Protein AF-A0A352PBK6-F1 (afdb_monomer)

Structure (mmCIF, N/CA/C/O backbone):
data_AF-A0A352PBK6-F1
#
_entry.id   AF-A0A352PBK6-F1
#
loop_
_atom_site.group_PDB
_atom_site.id
_atom_site.type_symbol
_atom_site.label_atom_id
_atom_site.label_alt_id
_atom_site.label_comp_id
_atom_site.label_asym_id
_atom_site.label_entity_id
_atom_site.label_seq_id
_atom_site.pdbx_PDB_ins_code
_atom_site.Cartn_x
_atom_site.Cartn_y
_atom_site.Cartn_z
_atom_site.occupancy
_atom_site.B_iso_or_equiv
_atom_site.auth_seq_id
_atom_site.auth_comp_id
_atom_site.auth_asym_id
_atom_site.auth_atom_id
_atom_site.pdbx_PDB_model_num
ATOM 1 N N . MET A 1 1 ? 4.863 4.141 -22.909 1.00 54.16 1 MET A N 1
ATOM 2 C CA . MET A 1 1 ? 3.560 3.904 -22.238 1.00 54.16 1 MET A CA 1
ATOM 3 C C . MET A 1 1 ? 3.172 2.429 -22.109 1.00 54.16 1 MET A C 1
ATOM 5 O O . MET A 1 1 ? 2.687 2.066 -21.047 1.00 54.16 1 MET A O 1
ATOM 9 N N . VAL A 1 2 ? 3.394 1.564 -23.112 1.00 62.81 2 VAL A N 1
ATOM 10 C CA . VAL A 1 2 ? 2.989 0.136 -23.044 1.00 62.81 2 VAL A CA 1
ATOM 11 C C . VAL A 1 2 ? 3.682 -0.629 -21.899 1.00 62.81 2 VAL A C 1
ATOM 13 O O . VAL A 1 2 ? 2.999 -1.257 -21.095 1.00 62.81 2 VAL A O 1
ATOM 16 N N . LYS A 1 3 ? 5.002 -0.441 -21.724 1.00 67.94 3 LYS A N 1
ATOM 17 C CA . LYS A 1 3 ? 5.794 -1.098 -20.662 1.00 67.94 3 LYS A CA 1
ATOM 18 C C . LYS A 1 3 ? 5.357 -0.749 -19.234 1.00 67.94 3 LYS A C 1
ATOM 20 O O . LYS A 1 3 ? 5.329 -1.632 -18.387 1.00 67.94 3 LYS A O 1
ATOM 25 N N . TYR A 1 4 ? 4.975 0.508 -18.974 1.00 76.81 4 TYR A N 1
ATOM 26 C CA . TYR A 1 4 ? 4.437 0.931 -17.670 1.00 76.81 4 TYR A CA 1
ATOM 27 C C . TYR A 1 4 ? 3.173 0.140 -17.331 1.00 76.81 4 TYR A C 1
ATOM 29 O O . TYR A 1 4 ? 3.036 -0.399 -16.240 1.00 76.81 4 TYR A O 1
ATOM 37 N N . ARG A 1 5 ? 2.260 0.024 -18.301 1.00 80.44 5 ARG A N 1
ATOM 38 C CA . ARG A 1 5 ? 0.972 -0.644 -18.109 1.00 80.44 5 ARG A CA 1
ATOM 39 C C . ARG A 1 5 ? 1.140 -2.144 -17.857 1.00 80.44 5 ARG A C 1
ATOM 41 O O . ARG A 1 5 ? 0.385 -2.714 -17.077 1.00 80.44 5 ARG A O 1
ATOM 48 N N . GLU A 1 6 ? 2.124 -2.773 -18.493 1.00 84.69 6 GLU A N 1
ATOM 49 C CA . GLU A 1 6 ? 2.486 -4.172 -18.242 1.00 84.69 6 GLU A CA 1
ATOM 50 C C . GLU A 1 6 ? 3.140 -4.366 -16.871 1.00 84.69 6 GLU A C 1
ATOM 52 O O . GLU A 1 6 ? 2.759 -5.284 -16.150 1.00 84.69 6 GLU A O 1
ATOM 57 N N . TYR A 1 7 ? 4.072 -3.493 -16.479 1.00 82.88 7 TYR A N 1
ATOM 58 C CA . TYR A 1 7 ? 4.707 -3.545 -15.158 1.00 82.88 7 TYR A CA 1
ATOM 59 C C . TYR A 1 7 ? 3.708 -3.306 -14.029 1.00 82.88 7 TYR A C 1
ATOM 61 O O . TYR A 1 7 ? 3.708 -4.037 -13.045 1.00 82.88 7 TYR A O 1
ATOM 69 N N . PHE A 1 8 ? 2.803 -2.345 -14.204 1.00 84.44 8 PHE A N 1
ATOM 70 C CA . PHE A 1 8 ? 1.716 -2.096 -13.268 1.00 84.44 8 PHE A CA 1
ATOM 71 C C . PHE A 1 8 ? 0.798 -3.318 -13.140 1.00 84.44 8 PHE A C 1
ATOM 73 O O . PHE A 1 8 ? 0.482 -3.745 -12.033 1.00 84.44 8 PHE A O 1
ATOM 80 N N . LYS A 1 9 ? 0.419 -3.944 -14.264 1.00 89.19 9 LYS A N 1
ATOM 81 C CA . LYS A 1 9 ? -0.358 -5.192 -14.234 1.00 89.19 9 LYS A CA 1
ATOM 82 C C . LYS A 1 9 ? 0.381 -6.308 -13.497 1.00 89.19 9 LYS A C 1
ATOM 84 O O . LYS A 1 9 ? -0.245 -6.993 -12.697 1.00 89.19 9 LYS A O 1
ATOM 89 N N . LYS A 1 10 ? 1.685 -6.479 -13.734 1.00 90.25 10 LYS A N 1
ATOM 90 C CA . LYS A 1 10 ? 2.507 -7.467 -13.017 1.00 90.25 10 LYS A CA 1
ATOM 91 C C . LYS A 1 10 ? 2.535 -7.193 -11.518 1.00 90.25 10 LYS A C 1
ATOM 93 O O . LYS A 1 10 ? 2.233 -8.100 -10.754 1.00 90.25 10 LYS A O 1
ATOM 98 N N . MET A 1 11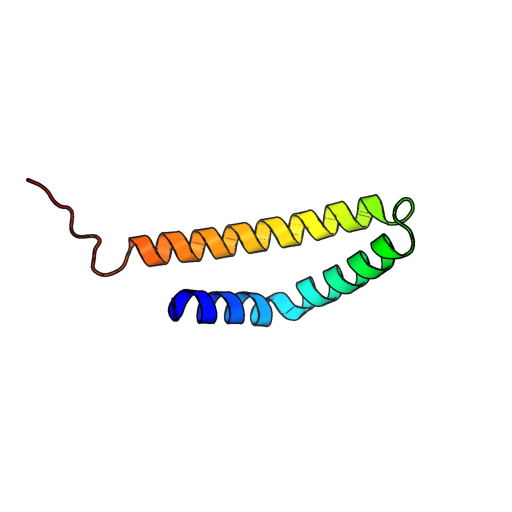 ? 2.763 -5.944 -11.108 1.00 91.25 11 MET A N 1
ATOM 99 C CA . MET A 1 11 ? 2.695 -5.537 -9.703 1.00 91.25 11 MET A CA 1
ATOM 100 C C . MET A 1 11 ? 1.350 -5.925 -9.076 1.00 91.25 11 MET A C 1
ATOM 102 O O . MET A 1 11 ? 1.330 -6.542 -8.013 1.00 91.25 11 MET A O 1
ATOM 106 N N . CYS A 1 12 ? 0.229 -5.606 -9.730 1.00 89.31 12 CYS A N 1
ATOM 107 C CA . CYS A 1 12 ? -1.101 -5.936 -9.216 1.00 89.31 12 CYS A CA 1
ATOM 108 C C . CYS A 1 12 ? -1.359 -7.446 -9.144 1.00 89.31 12 CYS A C 1
ATOM 110 O O . CYS A 1 12 ? -1.964 -7.903 -8.181 1.00 89.31 12 CYS A O 1
ATOM 112 N N . VAL A 1 13 ? -0.917 -8.222 -10.138 1.00 93.56 13 VAL A N 1
ATOM 113 C CA . VAL A 1 13 ? -1.119 -9.681 -10.166 1.00 93.56 13 VAL A CA 1
ATOM 114 C C . VAL A 1 13 ? -0.253 -10.376 -9.117 1.00 93.56 13 VAL A C 1
ATOM 116 O O . VAL A 1 13 ? -0.764 -11.193 -8.357 1.00 93.56 13 VAL A O 1
ATOM 119 N N . GLU A 1 14 ? 1.031 -10.032 -9.037 1.00 93.44 14 GLU A N 1
ATOM 120 C CA . GLU A 1 14 ? 1.979 -10.652 -8.102 1.00 93.44 14 GLU A CA 1
ATOM 121 C C . GLU A 1 14 ? 1.671 -10.311 -6.641 1.00 93.44 14 GLU A C 1
ATOM 123 O O . GLU A 1 14 ? 1.939 -11.110 -5.750 1.00 93.44 14 GLU A O 1
ATOM 128 N N . ASN A 1 15 ? 1.066 -9.149 -6.389 1.00 93.38 15 ASN A N 1
ATOM 129 C CA . ASN A 1 15 ? 0.768 -8.675 -5.037 1.00 93.38 15 ASN A CA 1
ATOM 130 C C . ASN A 1 15 ? -0.736 -8.633 -4.751 1.00 93.38 15 ASN A C 1
ATOM 132 O O . ASN A 1 15 ? -1.172 -7.924 -3.843 1.00 93.38 15 ASN A O 1
ATOM 136 N N . LYS A 1 16 ? -1.536 -9.392 -5.513 1.00 92.94 16 LYS A N 1
ATOM 137 C CA . LYS A 1 16 ? -3.000 -9.384 -5.419 1.00 92.94 16 LYS A CA 1
ATOM 138 C C . LYS A 1 16 ? -3.486 -9.608 -3.986 1.00 92.94 16 LYS A C 1
ATOM 140 O O . LYS A 1 16 ? -4.286 -8.823 -3.501 1.00 92.94 16 LYS A O 1
ATOM 145 N N . THR A 1 17 ? -2.945 -10.607 -3.288 1.00 93.44 17 THR A N 1
ATOM 146 C CA . THR A 1 17 ? -3.314 -10.912 -1.895 1.00 93.44 17 THR A CA 1
ATOM 147 C C . THR A 1 17 ? -3.092 -9.721 -0.965 1.00 93.44 17 THR A C 1
ATOM 149 O O . THR A 1 17 ? -3.952 -9.399 -0.155 1.00 93.44 17 THR A O 1
ATOM 152 N N . LEU A 1 18 ? -1.963 -9.023 -1.115 1.00 91.56 18 LEU A N 1
ATOM 153 C CA . LEU A 1 18 ? -1.631 -7.858 -0.298 1.00 91.56 18 LEU A CA 1
ATOM 154 C C . LEU A 1 18 ? -2.574 -6.682 -0.588 1.00 91.56 18 LEU A C 1
ATOM 156 O O . LEU A 1 18 ? -2.982 -5.975 0.334 1.00 91.56 18 LEU A O 1
ATOM 160 N N . PHE A 1 19 ? -2.956 -6.488 -1.852 1.00 93.44 19 PHE A N 1
ATOM 161 C CA . PHE A 1 19 ? -3.947 -5.480 -2.227 1.00 93.44 19 PHE A CA 1
ATOM 162 C C . PHE A 1 19 ? -5.362 -5.841 -1.755 1.00 93.44 19 PHE A C 1
ATOM 164 O O . PHE A 1 19 ? -6.066 -4.956 -1.275 1.00 93.44 19 PHE A O 1
ATOM 171 N N . ASP A 1 20 ? -5.760 -7.113 -1.827 1.00 94.69 20 ASP A N 1
ATOM 172 C CA . ASP A 1 20 ? -7.055 -7.600 -1.337 1.00 94.69 20 ASP A CA 1
ATOM 173 C C . ASP A 1 20 ? -7.155 -7.444 0.195 1.00 94.69 20 ASP A C 1
ATOM 175 O O . ASP A 1 20 ? -8.153 -6.932 0.709 1.00 94.69 20 ASP A O 1
ATOM 179 N N . GLU A 1 21 ? -6.092 -7.791 0.932 1.00 93.25 21 GLU A N 1
ATOM 180 C CA . GLU A 1 21 ? -5.988 -7.534 2.375 1.00 93.25 21 GLU A CA 1
ATOM 181 C C . GLU A 1 21 ? -6.106 -6.042 2.691 1.00 93.25 21 GLU A C 1
ATOM 183 O O . GLU A 1 21 ? -6.844 -5.643 3.594 1.00 93.25 21 GLU A O 1
ATOM 188 N N . PHE A 1 22 ? -5.388 -5.196 1.951 1.00 94.69 22 PHE A N 1
ATOM 189 C CA . PHE A 1 22 ? -5.443 -3.759 2.179 1.00 94.69 22 PHE A CA 1
ATOM 190 C C . PHE A 1 22 ? -6.820 -3.177 1.854 1.00 94.69 22 PHE A C 1
ATOM 192 O O . PHE A 1 22 ? -7.292 -2.313 2.588 1.00 94.69 22 PHE A O 1
ATOM 199 N N . LEU A 1 23 ? -7.495 -3.670 0.812 1.00 94.81 23 LEU A N 1
ATOM 200 C CA . LEU A 1 23 ? -8.859 -3.267 0.474 1.00 94.81 23 LEU A CA 1
ATOM 201 C C . LEU A 1 23 ? -9.835 -3.605 1.607 1.00 94.81 23 LEU A C 1
ATOM 203 O O . LEU A 1 23 ? -10.675 -2.781 1.966 1.00 94.81 23 LEU A O 1
ATOM 207 N N . PHE A 1 24 ? -9.695 -4.781 2.219 1.00 95.12 24 PHE A N 1
ATOM 208 C CA . PHE A 1 24 ? -10.490 -5.152 3.386 1.00 95.12 24 PHE A CA 1
ATOM 209 C C . PHE A 1 24 ? -10.264 -4.187 4.559 1.00 95.12 24 PHE A C 1
ATOM 211 O O . PHE A 1 24 ? -11.223 -3.637 5.104 1.00 95.12 24 PHE A O 1
ATOM 218 N N . ILE A 1 25 ? -9.003 -3.912 4.905 1.00 95.44 25 ILE A N 1
ATOM 219 C CA . ILE A 1 25 ? -8.661 -2.973 5.984 1.00 95.44 25 ILE A CA 1
ATOM 220 C C . ILE A 1 25 ? -9.116 -1.546 5.656 1.00 95.44 25 ILE A C 1
ATOM 222 O O . ILE A 1 25 ? -9.581 -0.830 6.540 1.00 95.44 25 ILE A O 1
ATOM 226 N N . HIS A 1 26 ? -9.037 -1.132 4.392 1.00 95.06 26 HIS A N 1
ATOM 227 C CA . HIS A 1 26 ? -9.542 0.156 3.933 1.00 95.06 26 HIS A CA 1
ATOM 228 C C . HIS A 1 26 ? -11.051 0.282 4.158 1.00 95.06 26 HIS A C 1
ATOM 230 O O . HIS A 1 26 ? -11.497 1.291 4.698 1.00 95.06 26 HIS A O 1
ATOM 236 N N . ASN A 1 27 ? -11.828 -0.751 3.822 1.00 96.38 27 ASN A N 1
ATOM 237 C CA . ASN A 1 27 ? -13.274 -0.764 4.055 1.00 96.38 27 ASN A CA 1
ATOM 238 C C . ASN A 1 27 ? -13.606 -0.696 5.555 1.00 96.38 27 ASN A C 1
ATOM 240 O O . ASN A 1 27 ? -14.493 0.057 5.960 1.00 96.38 27 ASN A O 1
ATOM 244 N N . LEU A 1 28 ? -12.858 -1.420 6.397 1.00 94.12 28 LEU A N 1
ATOM 245 C CA . LEU A 1 28 ? -12.996 -1.328 7.854 1.00 94.12 28 LEU A CA 1
ATOM 246 C C . LEU A 1 28 ? -12.654 0.073 8.375 1.00 94.12 28 LEU A C 1
ATOM 248 O O . LEU A 1 28 ? -13.376 0.618 9.211 1.00 94.12 28 LEU A O 1
ATOM 252 N N . TYR A 1 29 ? -11.595 0.691 7.852 1.00 95.50 29 TYR A N 1
ATOM 253 C CA . TYR A 1 29 ? -11.223 2.064 8.181 1.00 95.50 29 TYR A CA 1
ATOM 254 C C . TYR A 1 29 ? -12.281 3.076 7.738 1.00 95.50 29 TYR A C 1
ATOM 256 O O . TYR A 1 29 ? -12.615 3.983 8.498 1.00 95.50 29 TYR A O 1
ATOM 264 N N . GLN A 1 30 ? -12.857 2.908 6.548 1.00 95.88 30 GLN A N 1
ATOM 265 C CA . GLN A 1 30 ? -13.948 3.748 6.064 1.00 95.88 30 GLN A CA 1
ATOM 266 C C . GLN A 1 30 ? -15.178 3.651 6.979 1.00 95.88 30 GLN A C 1
ATOM 268 O O . GLN A 1 30 ? -15.797 4.677 7.260 1.00 95.88 30 GLN A O 1
ATOM 273 N N . ALA A 1 31 ? -15.500 2.450 7.469 1.00 96.00 31 ALA A N 1
ATOM 274 C CA . ALA A 1 31 ? -16.616 2.220 8.383 1.00 96.00 31 ALA A CA 1
ATOM 275 C C . ALA A 1 31 ? -16.354 2.765 9.799 1.00 96.00 31 ALA A C 1
ATOM 277 O O . ALA A 1 31 ? -17.244 3.355 10.409 1.00 96.00 31 ALA A O 1
ATOM 278 N N . ASN A 1 32 ? -15.139 2.594 10.330 1.00 94.00 32 ASN A N 1
ATOM 279 C CA . ASN A 1 32 ? -14.748 3.131 11.631 1.00 94.00 32 ASN A CA 1
ATOM 280 C C . ASN A 1 32 ? -13.265 3.517 11.649 1.00 94.00 32 ASN A C 1
ATOM 282 O O . ASN A 1 32 ? -12.379 2.687 11.873 1.00 94.00 32 ASN A O 1
ATOM 286 N N . LYS A 1 33 ? -13.010 4.812 11.457 1.00 93.00 33 LYS A N 1
ATOM 287 C CA . LYS A 1 33 ? -11.653 5.355 11.355 1.00 93.00 33 LYS A CA 1
ATOM 288 C C . LYS A 1 33 ? -10.870 5.199 12.651 1.00 93.00 33 LYS A C 1
ATOM 290 O O . LYS A 1 33 ? -9.749 4.712 12.611 1.00 93.00 33 LYS A O 1
ATOM 295 N N . TYR A 1 34 ? -11.458 5.567 13.789 1.00 93.62 34 TYR A N 1
ATOM 296 C CA . TYR A 1 34 ? -10.765 5.561 15.082 1.00 93.62 34 TYR A CA 1
ATOM 297 C C . TYR A 1 34 ? -10.309 4.159 15.494 1.00 93.62 34 TYR A C 1
ATOM 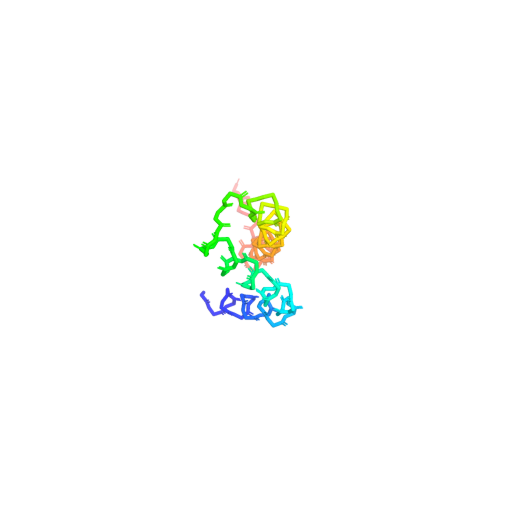299 O O . TYR A 1 34 ? -9.180 3.993 15.945 1.00 93.62 34 TYR A O 1
ATOM 307 N N . ALA A 1 35 ? -11.158 3.148 15.290 1.00 93.44 35 ALA A N 1
ATOM 308 C CA . ALA A 1 35 ? -10.837 1.771 15.661 1.00 93.44 35 ALA A CA 1
ATOM 309 C C . ALA A 1 35 ? -9.778 1.131 14.749 1.00 93.44 35 ALA A C 1
ATOM 311 O O . ALA A 1 35 ? -9.006 0.290 15.199 1.00 93.44 35 ALA A O 1
ATOM 312 N N . ASN A 1 36 ? -9.731 1.524 13.473 1.00 93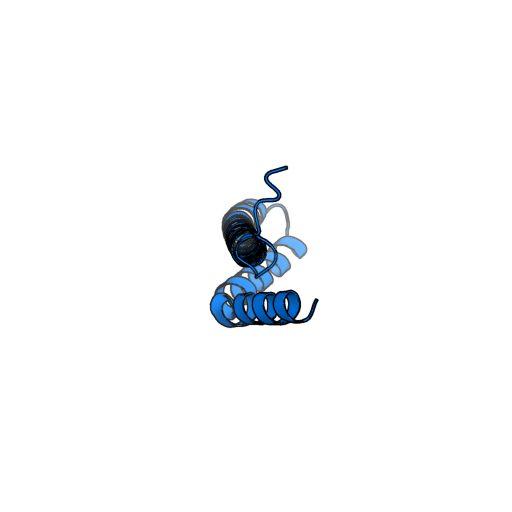.69 36 ASN A N 1
ATOM 313 C CA . ASN A 1 36 ? -8.917 0.838 12.466 1.00 93.69 36 ASN A CA 1
ATOM 314 C C . ASN A 1 36 ? -7.704 1.652 11.995 1.00 93.69 36 ASN A C 1
ATOM 316 O O . ASN A 1 36 ? -6.956 1.180 11.143 1.00 93.69 36 ASN A O 1
ATOM 320 N N . GLN A 1 37 ? -7.479 2.861 12.524 1.00 92.31 37 GLN A N 1
ATOM 321 C CA . GLN A 1 37 ? -6.419 3.758 12.049 1.00 92.31 37 GLN A CA 1
ATOM 322 C C . GLN A 1 37 ? -5.021 3.152 12.162 1.00 92.31 37 GLN A C 1
ATOM 324 O O . GLN A 1 37 ? -4.224 3.287 11.237 1.00 92.31 37 GLN A O 1
ATOM 329 N N . VAL A 1 38 ? -4.724 2.475 13.272 1.00 95.19 38 VAL A N 1
ATOM 330 C CA . VAL A 1 38 ? -3.404 1.869 13.502 1.00 95.19 38 VAL A CA 1
ATOM 331 C C . VAL A 1 38 ? -3.130 0.789 12.455 1.00 95.19 38 VAL A C 1
ATOM 333 O O . VAL A 1 38 ? -2.154 0.883 11.715 1.00 95.19 38 VAL A O 1
ATOM 336 N N . VAL A 1 39 ? -4.052 -0.166 12.311 1.00 92.62 39 VAL A N 1
ATOM 337 C CA . VAL A 1 39 ? -3.924 -1.286 11.365 1.00 92.62 39 VAL A CA 1
ATOM 338 C C . VAL A 1 39 ? -3.914 -0.794 9.915 1.00 92.62 39 VAL A C 1
ATOM 340 O O . VAL A 1 39 ? -3.140 -1.286 9.093 1.00 92.62 39 VAL A O 1
ATOM 343 N N . PHE A 1 40 ? -4.728 0.216 9.597 1.00 94.12 40 PHE A N 1
ATOM 344 C CA . PHE A 1 40 ? -4.733 0.857 8.285 1.00 94.12 40 PHE A CA 1
ATOM 345 C C . PHE A 1 40 ? -3.382 1.498 7.957 1.00 94.12 40 PHE A C 1
ATOM 347 O O . PHE A 1 40 ? -2.863 1.298 6.860 1.00 94.12 40 PHE A O 1
ATOM 354 N N . ASN A 1 41 ? -2.781 2.222 8.904 1.00 94.19 41 ASN A N 1
ATOM 355 C CA . ASN A 1 41 ? -1.480 2.858 8.709 1.00 94.19 41 ASN A CA 1
ATOM 356 C C . ASN A 1 41 ? -0.358 1.826 8.543 1.00 94.19 41 ASN A C 1
ATOM 358 O O . ASN A 1 41 ? 0.484 1.978 7.658 1.00 94.19 41 ASN A O 1
ATOM 362 N N . GLU A 1 42 ? -0.350 0.769 9.355 1.00 94.50 42 GLU A N 1
ATOM 363 C CA . GLU A 1 42 ? 0.655 -0.295 9.278 1.00 94.50 42 GLU A CA 1
ATOM 364 C C . GLU A 1 42 ? 0.593 -1.035 7.938 1.00 94.50 42 GLU A C 1
ATOM 366 O O . GLU A 1 42 ? 1.598 -1.137 7.229 1.00 94.50 42 GLU A O 1
ATOM 371 N N . LYS A 1 43 ? -0.600 -1.495 7.541 1.00 92.19 43 LYS A N 1
ATOM 372 C CA . LYS A 1 43 ? -0.797 -2.188 6.261 1.00 92.19 43 LYS A CA 1
ATOM 373 C C . LYS A 1 43 ? -0.594 -1.246 5.071 1.00 92.19 43 LYS A C 1
ATOM 375 O O . LYS A 1 43 ? 0.032 -1.631 4.086 1.00 92.19 43 LYS A O 1
ATOM 380 N N . GLY A 1 44 ? -1.025 0.009 5.183 1.00 92.88 44 GLY A N 1
ATOM 381 C CA . GLY A 1 44 ? -0.814 1.040 4.166 1.00 92.88 44 GLY A CA 1
ATOM 382 C C . GLY A 1 44 ? 0.660 1.386 3.955 1.00 92.88 44 GLY A C 1
ATOM 383 O O . GLY A 1 44 ? 1.084 1.601 2.820 1.00 92.88 44 GLY A O 1
ATOM 384 N N . ALA A 1 45 ? 1.477 1.370 5.012 1.00 95.25 45 ALA A N 1
ATOM 385 C CA . ALA A 1 45 ? 2.919 1.575 4.894 1.00 95.25 45 ALA A CA 1
ATOM 386 C C . ALA A 1 45 ? 3.600 0.459 4.083 1.00 95.25 45 ALA A C 1
ATOM 388 O O . ALA A 1 45 ? 4.518 0.746 3.312 1.00 95.25 45 ALA A O 1
ATOM 389 N N . LEU A 1 46 ? 3.139 -0.791 4.215 1.00 93.44 46 LEU A N 1
ATOM 390 C CA . LEU A 1 46 ? 3.639 -1.921 3.423 1.00 93.44 46 LEU A CA 1
ATOM 391 C C . LEU A 1 46 ? 3.272 -1.775 1.942 1.00 93.44 46 LEU A C 1
ATOM 393 O O . LEU A 1 46 ? 4.146 -1.892 1.085 1.00 93.44 46 LEU A O 1
ATOM 397 N N . VAL A 1 47 ? 2.009 -1.445 1.649 1.00 93.81 47 VAL A N 1
ATOM 398 C CA . VAL A 1 47 ? 1.535 -1.188 0.278 1.00 93.81 47 VAL A CA 1
ATOM 399 C C . VAL A 1 47 ? 2.323 -0.047 -0.364 1.00 93.81 47 VAL A C 1
ATOM 401 O O . VAL A 1 47 ? 2.775 -0.170 -1.500 1.00 93.81 47 VAL A O 1
ATOM 404 N N . ARG A 1 48 ? 2.542 1.054 0.366 1.00 93.62 48 ARG A N 1
ATOM 405 C CA . ARG A 1 48 ? 3.294 2.206 -0.146 1.00 93.62 48 ARG A CA 1
ATOM 406 C C . ARG A 1 48 ? 4.732 1.833 -0.502 1.00 93.62 48 ARG A C 1
ATOM 408 O O . ARG A 1 48 ? 5.169 2.142 -1.603 1.00 93.62 48 ARG A O 1
ATOM 415 N N . ARG A 1 49 ? 5.444 1.136 0.392 1.00 94.44 49 ARG A N 1
ATOM 416 C CA . ARG A 1 49 ? 6.823 0.685 0.133 1.00 94.44 49 ARG A CA 1
ATOM 417 C C . ARG A 1 49 ? 6.906 -0.231 -1.083 1.00 94.44 49 ARG A C 1
ATOM 419 O O . ARG A 1 49 ? 7.843 -0.113 -1.861 1.00 94.44 49 ARG A O 1
ATOM 426 N N . LEU A 1 50 ? 5.929 -1.124 -1.251 1.00 93.50 50 LEU A N 1
ATOM 427 C CA . LEU A 1 50 ? 5.847 -1.987 -2.423 1.00 93.50 50 LEU A CA 1
ATOM 428 C C . LEU A 1 50 ? 5.718 -1.150 -3.702 1.00 93.50 50 LEU A C 1
ATOM 430 O O . LEU A 1 50 ? 6.498 -1.334 -4.628 1.00 93.50 50 LEU A O 1
ATOM 434 N N . VAL A 1 51 ? 4.771 -0.211 -3.750 1.00 90.38 51 VAL A N 1
ATOM 435 C CA . VAL A 1 51 ? 4.564 0.639 -4.934 1.00 90.38 51 VAL A CA 1
ATOM 436 C C . VAL A 1 51 ? 5.812 1.471 -5.245 1.00 90.38 51 VAL A C 1
ATOM 438 O O . VAL A 1 51 ? 6.222 1.530 -6.399 1.00 90.38 51 VAL A O 1
ATOM 441 N N . GLU A 1 52 ? 6.455 2.053 -4.230 1.00 91.25 52 GLU A N 1
ATOM 442 C CA . GLU A 1 52 ? 7.717 2.791 -4.383 1.00 91.25 52 GLU A CA 1
ATOM 443 C C . GLU A 1 52 ? 8.850 1.907 -4.930 1.00 91.25 52 GLU A C 1
ATOM 445 O O . GLU A 1 52 ? 9.624 2.346 -5.779 1.00 91.25 52 GLU A O 1
ATOM 450 N N . ASP A 1 53 ? 8.956 0.657 -4.473 1.00 90.56 53 ASP A N 1
ATOM 451 C CA . ASP A 1 53 ? 9.956 -0.293 -4.965 1.00 90.56 53 ASP A CA 1
ATOM 452 C C . ASP A 1 53 ? 9.703 -0.674 -6.431 1.00 90.56 53 ASP A C 1
ATOM 454 O O . ASP A 1 53 ? 10.623 -0.666 -7.251 1.00 90.56 53 ASP A O 1
ATOM 458 N N . TRP A 1 54 ? 8.447 -0.933 -6.797 1.00 89.75 54 TRP A N 1
ATOM 459 C CA . TRP A 1 54 ? 8.062 -1.216 -8.181 1.00 89.75 54 TRP A CA 1
ATOM 460 C C . TRP A 1 54 ? 8.279 -0.017 -9.111 1.00 89.75 54 TRP A C 1
ATOM 462 O O . TRP A 1 54 ? 8.730 -0.204 -10.244 1.00 89.75 54 TRP A O 1
ATOM 472 N N . ASP A 1 55 ? 8.020 1.201 -8.635 1.00 85.62 55 ASP A N 1
ATOM 473 C CA . ASP A 1 55 ? 8.286 2.435 -9.375 1.00 85.62 55 ASP A CA 1
ATOM 474 C C . ASP A 1 55 ? 9.790 2.642 -9.603 1.00 85.62 55 ASP A C 1
ATOM 476 O O . ASP A 1 55 ? 10.225 2.851 -10.737 1.00 85.62 55 ASP A O 1
ATOM 480 N N . ARG A 1 56 ? 10.618 2.449 -8.565 1.00 86.31 56 ARG A N 1
ATOM 481 C CA . ARG A 1 56 ? 12.086 2.479 -8.692 1.00 86.31 56 ARG A CA 1
ATOM 482 C C . ARG A 1 56 ? 12.590 1.449 -9.689 1.00 86.31 56 ARG A C 1
ATOM 48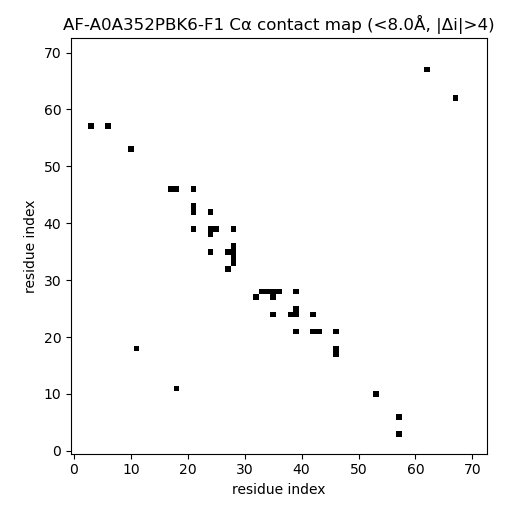4 O O . ARG A 1 56 ? 13.394 1.792 -10.551 1.00 86.31 56 ARG A O 1
ATOM 491 N N . ARG A 1 57 ? 12.101 0.205 -9.62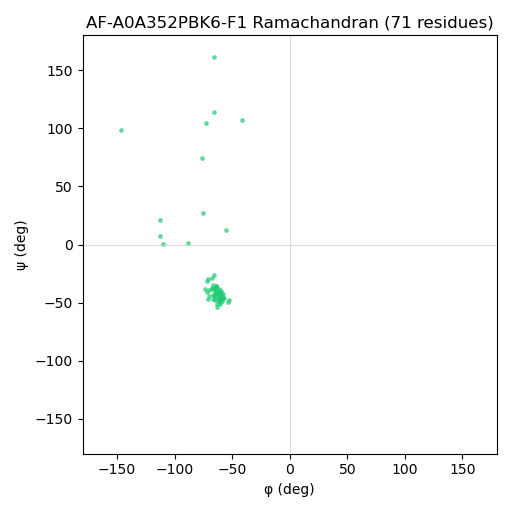0 1.00 83.62 57 ARG A N 1
ATOM 492 C CA . ARG A 1 57 ? 12.457 -0.845 -10.589 1.00 83.62 57 ARG A CA 1
ATOM 493 C C . ARG A 1 57 ? 12.122 -0.402 -12.005 1.00 83.62 57 ARG A C 1
ATOM 495 O O . ARG A 1 57 ? 12.954 -0.555 -12.897 1.00 83.62 57 ARG A O 1
ATOM 502 N N . LEU A 1 58 ? 10.935 0.165 -12.219 1.00 79.88 58 LEU A N 1
ATOM 503 C CA . LEU A 1 58 ? 10.544 0.663 -13.530 1.00 79.88 58 LEU A CA 1
ATOM 504 C C . LEU A 1 58 ? 11.481 1.783 -14.006 1.00 79.88 58 LEU A C 1
ATOM 506 O O . LEU A 1 58 ? 11.975 1.700 -15.128 1.00 79.88 58 LEU A O 1
ATOM 510 N N . CYS A 1 59 ?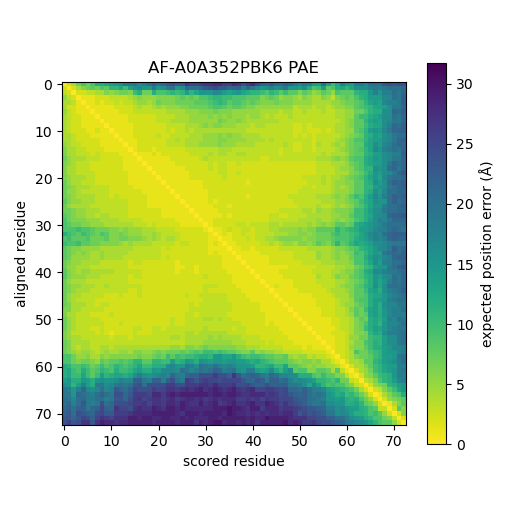 11.772 2.777 -13.165 1.00 72.25 59 CYS A N 1
ATOM 511 C CA . CYS A 1 59 ? 12.691 3.872 -13.480 1.00 72.25 59 CYS A CA 1
ATOM 512 C C . CYS A 1 59 ? 14.102 3.360 -13.815 1.00 72.25 59 CYS A C 1
ATOM 514 O O . CYS A 1 59 ? 14.616 3.662 -14.889 1.00 72.25 59 CYS A O 1
ATOM 516 N N . THR A 1 60 ? 14.684 2.480 -12.996 1.00 69.38 60 THR A N 1
ATOM 517 C CA . THR A 1 60 ? 16.014 1.898 -13.253 1.00 69.38 60 THR A CA 1
ATOM 518 C C . THR A 1 60 ? 16.049 1.042 -14.525 1.00 69.38 60 THR A C 1
ATOM 520 O O . THR A 1 60 ? 17.041 1.037 -15.256 1.00 69.38 60 THR A O 1
ATOM 523 N N . HIS A 1 61 ? 14.974 0.311 -14.838 1.00 64.69 61 HIS A N 1
ATOM 524 C CA . HIS A 1 61 ? 14.874 -0.437 -16.096 1.00 64.69 61 HIS A CA 1
ATOM 525 C C . HIS A 1 61 ? 14.695 0.477 -17.318 1.00 64.69 61 HIS A C 1
ATOM 527 O O . HIS A 1 61 ? 15.141 0.120 -18.410 1.00 64.69 61 HIS A O 1
ATOM 533 N N . MET A 1 62 ? 14.069 1.644 -17.151 1.00 60.31 62 MET A N 1
ATOM 534 C CA . MET A 1 62 ? 13.929 2.654 -18.203 1.00 60.31 62 MET A CA 1
ATOM 535 C C . MET A 1 62 ? 15.253 3.383 -18.472 1.00 60.31 62 MET A C 1
ATOM 537 O O . MET A 1 62 ? 15.587 3.599 -19.636 1.00 60.31 62 MET A O 1
ATOM 541 N N . GLU A 1 63 ? 16.037 3.674 -17.432 1.00 56.12 63 GLU A N 1
ATOM 542 C CA . GLU A 1 63 ? 17.369 4.295 -17.532 1.00 56.12 63 GLU A CA 1
ATOM 543 C C . GLU A 1 63 ? 18.405 3.400 -18.231 1.00 56.12 63 GLU A C 1
ATOM 545 O O . GLU A 1 63 ? 19.335 3.906 -18.847 1.00 56.12 63 GLU A O 1
ATOM 550 N N . LYS A 1 64 ? 18.230 2.072 -18.198 1.00 55.62 64 LYS A N 1
ATOM 551 C CA . LYS A 1 64 ? 19.079 1.103 -18.923 1.00 55.62 64 LYS A CA 1
ATOM 552 C C . LYS A 1 64 ? 18.614 0.806 -20.356 1.00 55.62 64 LYS A C 1
ATOM 554 O O . LYS A 1 64 ? 19.206 -0.036 -21.030 1.00 55.62 64 LYS A O 1
ATOM 559 N N . GLY A 1 65 ? 17.536 1.439 -20.823 1.00 55.41 65 GLY A N 1
ATOM 560 C CA . GLY A 1 65 ? 17.076 1.318 -22.206 1.00 55.41 65 GLY A CA 1
ATOM 561 C C . GLY A 1 65 ? 18.072 1.927 -23.200 1.00 55.41 65 GLY A C 1
ATOM 562 O O . GLY A 1 65 ? 18.899 2.748 -22.824 1.00 55.41 65 GLY A O 1
ATOM 563 N N . ASN A 1 66 ? 17.955 1.554 -24.479 1.00 50.66 66 ASN A N 1
ATOM 564 C CA . ASN A 1 66 ? 18.840 1.858 -25.625 1.00 50.66 66 ASN A CA 1
ATOM 565 C C . ASN A 1 66 ? 19.139 3.356 -25.921 1.00 50.66 66 ASN A C 1
ATOM 567 O O . ASN A 1 66 ? 19.630 3.675 -26.996 1.00 50.66 66 ASN A O 1
ATOM 571 N N . ASN A 1 67 ? 18.808 4.271 -25.007 1.00 52.47 67 ASN A N 1
ATOM 572 C CA . ASN A 1 67 ? 19.119 5.699 -25.040 1.00 52.47 67 ASN A CA 1
ATOM 573 C C . ASN A 1 67 ? 20.116 6.113 -23.934 1.00 52.47 67 ASN A C 1
ATOM 575 O O . ASN A 1 67 ? 20.378 7.298 -23.761 1.00 52.47 67 ASN A O 1
ATOM 579 N N . ALA A 1 68 ? 20.691 5.153 -23.195 1.00 50.38 68 ALA A N 1
ATOM 580 C CA . ALA A 1 68 ? 21.803 5.358 -22.259 1.00 50.38 68 ALA A CA 1
ATOM 581 C C . ALA A 1 68 ? 23.159 5.553 -22.973 1.00 50.38 68 ALA A C 1
ATOM 583 O O . ALA A 1 68 ? 24.216 5.217 -22.441 1.00 50.38 68 ALA A O 1
ATOM 584 N N . THR A 1 69 ? 23.152 6.059 -24.207 1.00 50.62 69 THR A N 1
ATOM 585 C CA . THR A 1 69 ? 24.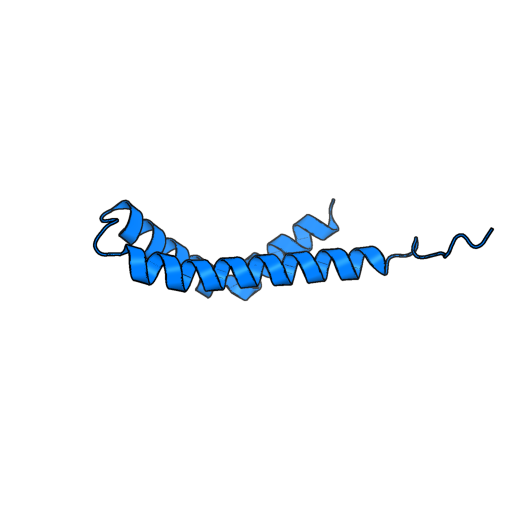365 6.543 -24.861 1.00 50.62 69 THR A CA 1
ATOM 586 C C . THR A 1 69 ? 24.753 7.857 -24.208 1.00 50.62 69 THR A C 1
ATOM 588 O O . THR A 1 69 ? 24.137 8.896 -24.435 1.00 50.62 69 THR A O 1
ATOM 591 N N . TYR A 1 70 ? 25.779 7.774 -23.371 1.00 55.06 70 TYR A N 1
ATOM 592 C CA . TYR A 1 70 ? 26.594 8.887 -22.917 1.00 55.06 70 TYR A CA 1
ATOM 593 C C . TYR A 1 70 ? 26.879 9.836 -24.093 1.00 55.06 70 TYR A C 1
ATOM 595 O O . TYR A 1 70 ? 27.657 9.506 -24.986 1.00 55.06 70 TYR A O 1
ATOM 603 N N . SER A 1 71 ? 26.243 11.011 -24.113 1.00 57.75 71 SER A N 1
ATOM 604 C CA . SER A 1 71 ? 26.674 12.106 -24.983 1.00 57.75 71 SER A CA 1
ATOM 605 C C . SER A 1 71 ? 27.913 12.729 -24.340 1.00 57.75 71 SER A C 1
ATOM 607 O O . SER A 1 71 ? 27.844 13.794 -23.733 1.00 57.75 71 SER A O 1
ATOM 609 N N . ALA A 1 72 ? 29.050 12.035 -24.431 1.00 51.22 72 ALA A N 1
ATOM 610 C CA . ALA A 1 72 ? 30.332 12.721 -24.369 1.00 51.22 72 ALA A CA 1
ATOM 611 C C . ALA A 1 72 ? 30.402 13.604 -25.612 1.00 51.22 72 ALA A C 1
ATOM 613 O O . ALA A 1 72 ? 30.405 13.095 -26.735 1.00 51.22 72 ALA A O 1
ATOM 614 N N . ARG A 1 73 ? 30.406 14.914 -25.402 1.00 43.75 73 ARG A N 1
ATOM 615 C CA . ARG A 1 73 ? 30.876 15.877 -26.387 1.00 43.75 73 ARG A CA 1
ATOM 616 C C . ARG A 1 73 ? 32.204 16.429 -25.906 1.00 43.75 73 ARG A C 1
ATOM 618 O O . ARG A 1 73 ? 32.322 16.618 -24.675 1.00 43.75 73 ARG A O 1
#

Foldseek 3Di:
DVVVVVLVVVLCVVCVVLVVVLVVLVVVCVVPVVVSVVVNVVSVVVVVVSVVVSVVVVVVVVCPPPVVPPPPD

Solvent-accessible surface area (backbone atoms only — not comparable to full-atom values)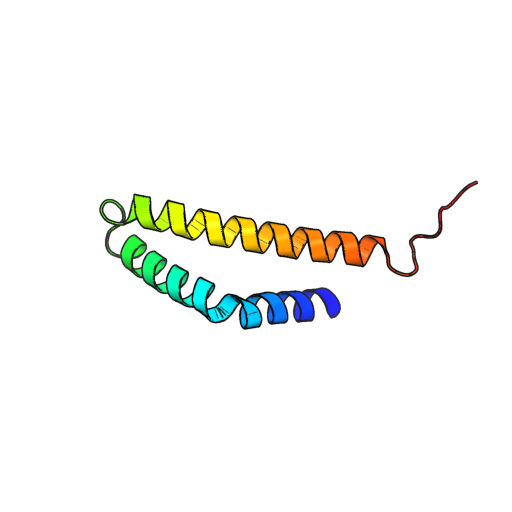: 4231 Å² total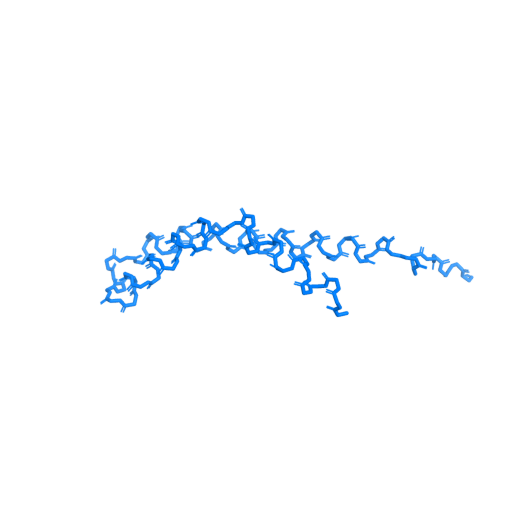; per-residue (Å²): 112,70,66,59,55,52,51,52,48,47,53,51,63,79,40,38,69,61,52,53,54,46,51,53,42,48,53,48,26,73,74,38,47,85,85,29,46,66,62,38,51,57,52,47,52,53,55,50,53,50,53,54,50,55,49,49,52,50,52,58,58,56,59,70,36,102,76,64,68,79,82,81,124

Radius of gyration: 17.41 Å; Cα contacts (8 Å, |Δi|>4): 23; chains: 1; bounding box: 48×27×42 Å

Nearest PDB structures (foldseek):
  3fd9-assembly1_C  TM=5.763E-01  e=9.533E+00  Pseudomonas aeruginosa UCBPP-PA14

Sequence (73 aa):
MVKYREYFKKMCVENKTLFDEFLFIHNLYQANKYANQVVFNEKGALVRRLVEDWDRRLCTHMEKGNNATYSAR

pLDDT: mean 83.15, std 15.73, range [43.75, 96.38]

Secondary structure (DSSP, 8-state):
-HHHHHHHHHHHHHTHHHHHHHHHHHHHHHH-HHHHHHHHHHHHHHHHHHHHHHHHHHHHHHHTSTT------

Mean predicted aligned error: 7.92 Å